Protein AF-A0A970Q900-F1 (afdb_monomer_lite)

pLDDT: mean 91.62, std 9.32, range [54.91, 98.62]

Foldseek 3Di:
DEDDAFDKADAPDWYWFAQPPPPGTWTWHQHDPPRWTWIGDPPDIDIDDPQWHFPIWTWWFQQQPPHIWIWTWTQGPQAIWIWIWGCDPNDIDTLDIDHHDPQHFPDKTWAAQVRADADPVRHGPHSIIWIKTWGDAHPPDDDIAIWIWGDDSRDTDTPGGDDDD

Sequence (165 aa):
MAATPGAKLEHGIVYLADLDGDGACEQVVVDGTPGTLIITDGGTVYRSRDKWRVVEAHLGDTDHNGVLEVVALLDSDEGRHLGLFAHFGGRYRERLVTSELDPRPLSLEIVPPDRAPAGPDGAPASNGDLVLLILEPAPGRTDQQSILCRWNGFGFTGLGPLPPE

Secondary structure (DSSP, 8-state):
-B--TT-B--TTPPEEE-SSSSSS-EEEEE-SSS--EEEEETTEEEE--TT-EEEEEEEE-SSSSSS-EEEEEEEETTEEEEEEEEE-SSSEEEEEEPSPPSSPEEEEEEE-GGGSPBPTTSSBS-SS-EEEEEEPPPTT--S-EEEEEEE-SSSEEEEEPPPP-

Radius of gyration: 15.67 Å; chains: 1; bounding box: 38×43×39 Å

Structure (mmCIF, N/CA/C/O backbone):
data_AF-A0A970Q900-F1
#
_entry.id   AF-A0A970Q900-F1
#
loop_
_atom_site.group_PDB
_atom_site.id
_atom_site.type_symbol
_atom_site.label_atom_id
_atom_site.label_alt_id
_atom_site.label_comp_id
_atom_site.label_asym_id
_atom_site.label_entity_id
_atom_site.label_seq_id
_atom_site.pdbx_PDB_ins_code
_atom_site.Cartn_x
_atom_site.Cartn_y
_atom_site.Cartn_z
_atom_site.occupancy
_atom_site.B_iso_or_equiv
_atom_site.auth_seq_id
_atom_site.auth_comp_id
_atom_site.auth_asym_id
_atom_site.auth_atom_id
_atom_site.pdbx_PDB_model_num
ATOM 1 N N . MET A 1 1 ? -2.565 -4.429 -17.501 1.00 88.56 1 MET A N 1
ATOM 2 C CA . MET A 1 1 ? -2.897 -2.997 -17.678 1.00 88.56 1 MET A CA 1
ATOM 3 C C . MET A 1 1 ? -1.692 -2.190 -17.236 1.00 88.56 1 MET A C 1
ATOM 5 O O . MET A 1 1 ? -1.183 -2.507 -16.177 1.00 88.56 1 MET A O 1
ATOM 9 N N . ALA A 1 2 ? -1.199 -1.222 -18.013 1.00 89.69 2 ALA A N 1
ATOM 10 C CA . ALA A 1 2 ? -0.107 -0.367 -17.532 1.00 89.69 2 ALA A CA 1
ATOM 11 C C . ALA A 1 2 ? -0.605 0.476 -16.352 1.00 89.69 2 ALA A C 1
ATOM 13 O O . ALA A 1 2 ? -1.677 1.075 -16.452 1.00 89.69 2 ALA A O 1
ATOM 14 N N . ALA A 1 3 ? 0.126 0.466 -15.245 1.00 90.19 3 ALA A N 1
ATOM 15 C CA . ALA A 1 3 ? -0.248 1.185 -14.042 1.00 90.19 3 ALA A CA 1
ATOM 16 C C . ALA A 1 3 ? 0.528 2.497 -13.922 1.00 90.19 3 ALA A C 1
ATOM 18 O O . ALA A 1 3 ? 1.621 2.652 -14.462 1.00 90.19 3 ALA A O 1
ATOM 19 N N . THR A 1 4 ? -0.066 3.448 -13.215 1.00 89.94 4 THR A N 1
ATOM 20 C CA . THR A 1 4 ? 0.518 4.757 -12.921 1.00 89.94 4 THR A CA 1
ATOM 21 C C . THR A 1 4 ? 0.640 4.929 -11.408 1.00 89.94 4 THR A C 1
ATOM 23 O O . THR A 1 4 ? -0.055 4.219 -10.671 1.00 89.94 4 THR A O 1
ATOM 26 N N . PRO A 1 5 ? 1.452 5.885 -10.922 1.00 91.56 5 PRO A N 1
ATOM 27 C CA . PRO A 1 5 ? 1.421 6.274 -9.516 1.00 91.56 5 PRO A CA 1
ATOM 28 C C . PRO A 1 5 ? -0.020 6.539 -9.047 1.00 91.56 5 PRO A C 1
ATOM 30 O O . PRO A 1 5 ? -0.831 7.112 -9.781 1.00 91.56 5 PRO A O 1
ATOM 33 N N . GLY A 1 6 ? -0.357 6.044 -7.861 1.00 93.44 6 GLY A N 1
ATOM 34 C CA . GLY A 1 6 ? -1.683 6.099 -7.247 1.00 93.44 6 GLY A CA 1
ATOM 35 C C . GLY A 1 6 ? -2.710 5.080 -7.747 1.00 93.44 6 GLY A C 1
ATOM 36 O O . GLY A 1 6 ? -3.801 4.996 -7.175 1.00 93.44 6 GLY A O 1
ATOM 37 N N . ALA A 1 7 ? -2.394 4.279 -8.771 1.00 96.38 7 ALA A N 1
ATOM 38 C CA . ALA A 1 7 ? -3.333 3.308 -9.325 1.00 96.38 7 ALA A CA 1
ATOM 39 C C . ALA A 1 7 ? -3.795 2.295 -8.268 1.00 96.38 7 ALA A C 1
ATOM 41 O O . ALA A 1 7 ? -2.976 1.648 -7.613 1.00 96.38 7 ALA A O 1
ATOM 42 N N . LYS A 1 8 ? -5.117 2.130 -8.155 1.00 97.50 8 LYS A N 1
ATOM 43 C CA . LYS A 1 8 ? -5.745 1.069 -7.368 1.00 97.50 8 LYS A CA 1
ATOM 44 C C . LYS A 1 8 ? -5.609 -0.271 -8.085 1.00 97.50 8 LYS A C 1
ATOM 46 O O . LYS A 1 8 ? -5.911 -0.374 -9.276 1.00 97.50 8 LYS A O 1
ATOM 51 N N . LEU A 1 9 ? -5.176 -1.290 -7.350 1.00 97.31 9 LEU A N 1
ATOM 52 C CA . LEU A 1 9 ? -5.033 -2.660 -7.827 1.00 97.31 9 LEU A CA 1
ATOM 53 C C . LEU A 1 9 ? -6.332 -3.430 -7.573 1.00 97.31 9 LEU A C 1
ATOM 55 O O . LEU A 1 9 ? -6.556 -3.950 -6.481 1.00 97.31 9 LEU A O 1
ATOM 59 N N . GLU A 1 10 ? -7.193 -3.494 -8.585 1.00 96.31 10 GLU A N 1
ATOM 60 C CA . GLU A 1 10 ? -8.434 -4.269 -8.516 1.00 96.31 10 GLU A CA 1
ATOM 61 C C . GLU A 1 10 ? -8.149 -5.781 -8.479 1.00 96.31 10 GLU A C 1
ATOM 63 O O . GLU A 1 10 ? -7.289 -6.292 -9.208 1.00 96.31 10 GLU A O 1
ATOM 68 N N . HIS A 1 11 ? -8.899 -6.519 -7.655 1.00 95.75 11 HIS A N 1
ATOM 69 C CA . HIS A 1 11 ? -8.738 -7.968 -7.521 1.00 95.75 11 HIS A CA 1
ATOM 70 C C . HIS A 1 11 ? -8.940 -8.697 -8.856 1.00 95.75 11 HIS A C 1
ATOM 72 O O . HIS A 1 11 ? -9.892 -8.451 -9.596 1.00 95.75 11 HIS A O 1
ATOM 78 N N . GLY A 1 12 ? -8.051 -9.646 -9.145 1.00 95.69 12 GLY A N 1
ATOM 79 C CA . GLY A 1 12 ? -8.061 -10.459 -10.361 1.00 95.69 12 GLY A CA 1
ATOM 80 C C . GLY A 1 12 ? -7.568 -9.739 -11.618 1.00 95.69 12 GLY A C 1
ATOM 81 O O . GLY A 1 12 ? -7.499 -10.363 -12.678 1.00 95.69 12 GLY A O 1
ATOM 82 N N . ILE A 1 13 ? -7.200 -8.457 -11.532 1.00 96.50 13 ILE A N 1
ATOM 83 C CA . ILE A 1 13 ? -6.650 -7.698 -12.655 1.00 96.50 13 ILE A CA 1
ATOM 84 C C . ILE A 1 13 ? -5.125 -7.672 -12.565 1.00 96.50 13 ILE A C 1
ATOM 86 O O . ILE A 1 13 ? -4.546 -7.363 -11.527 1.00 96.50 13 ILE A O 1
ATOM 90 N N . VAL A 1 14 ? -4.468 -7.983 -13.685 1.00 97.56 14 VAL A N 1
ATOM 91 C CA . VAL A 1 14 ? -3.008 -7.898 -13.804 1.00 97.56 14 VAL A CA 1
ATOM 92 C C . VAL A 1 14 ? -2.607 -6.487 -14.223 1.00 97.56 14 VAL A C 1
ATOM 94 O O . VAL A 1 14 ? -2.970 -6.010 -15.309 1.00 97.56 14 VAL A O 1
ATOM 97 N N . TYR A 1 15 ? -1.808 -5.844 -13.386 1.00 98.06 15 TYR A N 1
ATOM 98 C CA . TYR A 1 15 ? -1.180 -4.553 -13.627 1.00 98.06 15 TYR A CA 1
ATOM 99 C C . TYR A 1 15 ? 0.281 -4.738 -14.036 1.00 98.06 15 TYR A C 1
ATOM 101 O O . TYR A 1 15 ? 0.897 -5.737 -13.687 1.00 98.06 15 TYR A O 1
ATOM 109 N N . LEU A 1 16 ? 0.799 -3.801 -14.824 1.00 98.19 16 LEU A N 1
ATOM 110 C CA . LEU A 1 16 ? 2.174 -3.753 -15.306 1.00 98.19 16 LEU 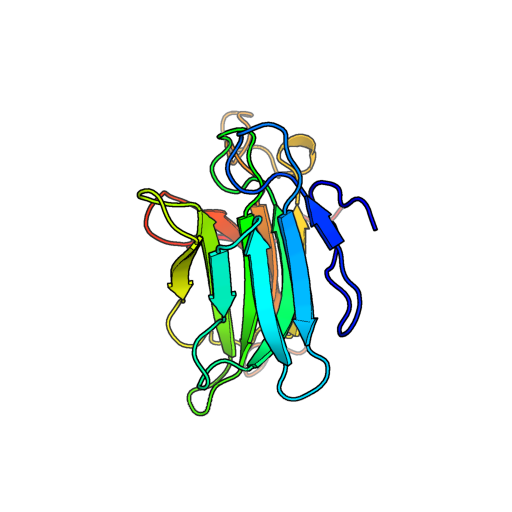A CA 1
ATOM 111 C C . LEU A 1 16 ? 2.804 -2.458 -14.803 1.00 98.19 16 LEU A C 1
ATOM 113 O O . LEU A 1 16 ? 2.282 -1.387 -15.123 1.00 98.19 16 LEU A O 1
ATOM 117 N N . ALA A 1 17 ? 3.877 -2.560 -14.030 1.00 97.25 17 ALA A N 1
ATOM 118 C CA . ALA A 1 17 ? 4.611 -1.422 -13.486 1.00 97.25 17 ALA A CA 1
ATOM 119 C C . ALA A 1 17 ? 6.082 -1.795 -13.294 1.00 97.25 17 ALA A C 1
ATOM 121 O O . ALA A 1 17 ? 6.360 -2.941 -12.968 1.00 97.25 17 ALA A O 1
ATOM 122 N N . ASP A 1 18 ? 6.978 -0.831 -13.484 1.00 96.88 18 ASP A N 1
ATOM 123 C CA . ASP A 1 18 ? 8.390 -0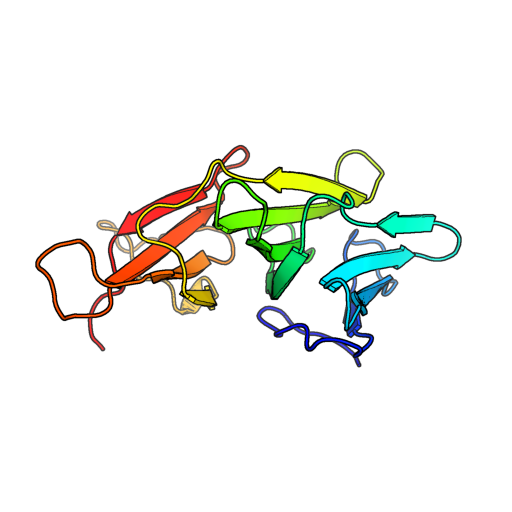.957 -13.111 1.00 96.88 18 ASP A CA 1
ATOM 124 C C . ASP A 1 18 ? 8.512 -0.772 -11.584 1.00 96.88 18 ASP A C 1
ATOM 126 O O . ASP A 1 18 ? 8.269 0.320 -11.053 1.00 96.88 18 ASP A O 1
ATOM 130 N N . LEU A 1 19 ? 8.759 -1.872 -10.875 1.00 97.50 19 LEU A N 1
ATOM 131 C CA . LEU A 1 19 ? 8.820 -1.976 -9.415 1.00 97.50 19 LEU A CA 1
ATOM 132 C C . LEU A 1 19 ? 10.246 -2.139 -8.879 1.00 97.50 19 LEU A C 1
ATOM 134 O O . LEU A 1 19 ? 10.428 -2.165 -7.654 1.00 97.50 19 LEU A O 1
ATOM 138 N N . ASP A 1 20 ? 11.249 -2.269 -9.745 1.00 97.00 20 ASP A N 1
ATOM 139 C CA . ASP A 1 20 ? 12.652 -2.362 -9.340 1.00 97.00 20 ASP A CA 1
ATOM 140 C C . ASP A 1 20 ? 13.593 -1.343 -10.004 1.00 97.00 20 ASP A C 1
ATOM 142 O O . ASP A 1 20 ? 14.734 -1.190 -9.551 1.00 97.00 20 ASP A O 1
ATOM 146 N N . GLY A 1 21 ? 13.094 -0.578 -10.974 1.00 96.31 21 GLY A N 1
ATOM 147 C CA . GLY A 1 21 ? 13.791 0.500 -11.662 1.00 96.31 21 GLY A CA 1
ATOM 148 C C . GLY A 1 21 ? 14.674 0.036 -12.818 1.00 96.31 21 GLY A C 1
ATOM 149 O O . GLY A 1 21 ? 15.557 0.796 -13.234 1.00 96.31 21 GLY A O 1
ATOM 150 N N . ASP A 1 22 ? 14.511 -1.191 -13.318 1.00 96.12 22 ASP A N 1
ATOM 151 C CA . ASP A 1 22 ? 15.297 -1.711 -14.440 1.00 96.12 22 ASP A CA 1
ATOM 152 C C . ASP A 1 22 ? 14.758 -1.292 -15.828 1.00 96.12 22 ASP A C 1
ATOM 154 O O . ASP A 1 22 ? 15.432 -1.479 -16.851 1.00 96.12 22 ASP A O 1
ATOM 158 N N . GLY A 1 23 ? 13.587 -0.647 -15.866 1.00 94.62 23 GLY A N 1
ATOM 159 C CA . GLY A 1 23 ? 12.912 -0.166 -17.070 1.00 94.62 23 GLY A CA 1
ATOM 160 C C . GLY A 1 23 ? 12.041 -1.208 -17.780 1.00 94.62 23 GLY A C 1
ATOM 161 O O . GLY A 1 23 ? 11.361 -0.859 -18.755 1.00 94.62 23 GLY A O 1
ATOM 162 N N . ALA A 1 24 ? 12.045 -2.468 -17.342 1.00 96.25 24 ALA A N 1
ATOM 163 C CA . ALA A 1 24 ? 11.017 -3.446 -17.664 1.00 96.25 24 ALA A CA 1
ATOM 164 C C . ALA A 1 24 ? 9.807 -3.259 -16.732 1.00 96.25 24 ALA A C 1
ATOM 166 O O . ALA A 1 24 ? 9.807 -2.436 -15.828 1.00 96.25 24 ALA A O 1
ATOM 167 N N . CYS A 1 25 ? 8.698 -3.931 -17.042 1.00 97.31 25 CYS A N 1
ATOM 168 C CA . CYS A 1 25 ? 7.520 -3.879 -16.182 1.00 97.31 25 CYS A CA 1
ATOM 169 C C . CYS A 1 25 ? 7.213 -5.260 -15.628 1.00 97.31 25 CYS A C 1
ATOM 171 O O . CYS A 1 25 ? 7.017 -6.218 -16.388 1.00 97.31 25 CYS A O 1
ATOM 173 N N . GLU A 1 26 ? 7.001 -5.304 -14.323 1.00 98.19 26 GLU A N 1
ATOM 174 C CA . GLU A 1 26 ? 6.585 -6.478 -13.586 1.00 98.19 26 GLU A CA 1
ATOM 175 C C . GLU A 1 26 ? 5.073 -6.595 -13.586 1.00 98.19 26 GLU A C 1
ATOM 177 O O . GLU A 1 26 ? 4.328 -5.618 -13.695 1.00 98.19 26 GLU A O 1
ATOM 182 N N . GLN A 1 27 ? 4.603 -7.826 -13.425 1.00 98.31 27 GLN A N 1
ATOM 183 C CA . GLN A 1 27 ? 3.187 -8.103 -13.261 1.00 98.31 27 GLN A CA 1
ATOM 184 C C . GLN A 1 27 ? 2.818 -8.059 -11.788 1.00 98.31 27 GLN A C 1
ATOM 186 O O . GLN A 1 27 ? 3.363 -8.817 -10.988 1.00 98.31 27 GLN A O 1
ATOM 191 N N . VAL A 1 28 ? 1.826 -7.245 -11.450 1.00 98.31 28 VAL A N 1
ATOM 192 C CA . VAL A 1 28 ? 1.263 -7.141 -10.105 1.00 98.31 28 VAL A CA 1
ATOM 193 C C . VAL A 1 28 ? -0.195 -7.556 -10.155 1.00 98.31 28 VAL A C 1
ATOM 195 O O . VAL A 1 28 ? -0.968 -7.035 -10.959 1.00 98.31 28 VAL A O 1
ATOM 198 N N . VAL A 1 29 ? -0.590 -8.491 -9.300 1.00 97.88 29 VAL A N 1
ATOM 199 C CA . VAL A 1 29 ? -1.988 -8.904 -9.166 1.00 97.88 29 VAL A CA 1
ATOM 200 C C . VAL A 1 29 ? -2.326 -9.149 -7.706 1.00 97.88 29 VAL A C 1
ATOM 202 O O . VAL A 1 29 ? -1.551 -9.750 -6.963 1.00 97.88 29 VAL A O 1
ATOM 205 N N . VAL A 1 30 ? -3.510 -8.698 -7.305 1.00 97.81 30 VAL A N 1
ATOM 206 C CA . VAL A 1 30 ? -4.153 -9.156 -6.077 1.00 97.81 30 VAL A CA 1
ATOM 207 C C . VAL A 1 30 ? -5.138 -10.245 -6.477 1.00 97.81 30 VAL A C 1
ATOM 209 O O . VAL A 1 30 ? -6.109 -9.972 -7.177 1.00 97.81 30 VAL A O 1
ATOM 212 N N . ASP A 1 31 ? -4.878 -11.493 -6.102 1.00 93.44 31 ASP A N 1
ATOM 213 C CA . ASP A 1 31 ? -5.755 -12.612 -6.456 1.00 93.44 31 ASP A CA 1
ATOM 214 C C . ASP A 1 31 ? -7.138 -12.467 -5.792 1.00 93.44 31 ASP A C 1
ATOM 216 O O . ASP A 1 31 ? -7.251 -11.927 -4.696 1.00 93.44 31 ASP A O 1
ATOM 220 N N . GLY A 1 32 ? -8.207 -12.946 -6.429 1.00 83.31 32 GLY A N 1
ATOM 221 C CA . GLY A 1 32 ? -9.588 -12.700 -5.996 1.00 83.31 32 GLY A CA 1
ATOM 222 C C . GLY A 1 32 ? -9.929 -13.300 -4.631 1.00 83.31 32 GLY A C 1
ATOM 223 O O . GLY A 1 32 ? -10.440 -12.625 -3.739 1.00 83.31 32 GLY A O 1
ATOM 224 N N . THR A 1 33 ? -9.668 -14.588 -4.435 1.00 82.06 33 THR A N 1
ATOM 225 C CA . THR A 1 33 ? -9.846 -15.263 -3.142 1.00 82.06 33 THR A CA 1
ATOM 226 C C . THR A 1 33 ? -8.730 -16.295 -3.021 1.00 82.06 33 THR A C 1
ATOM 228 O O . THR A 1 33 ? -8.717 -17.236 -3.811 1.00 82.06 33 THR A O 1
ATOM 231 N N . PRO A 1 34 ? -7.779 -16.117 -2.085 1.00 82.38 34 PRO A N 1
ATOM 232 C CA . PRO A 1 34 ? -7.962 -15.467 -0.781 1.00 82.38 34 PRO A CA 1
ATOM 233 C C . PRO A 1 34 ? -7.598 -13.972 -0.679 1.00 82.38 34 PRO A C 1
ATOM 235 O O . PRO A 1 34 ? -7.725 -13.431 0.416 1.00 82.38 34 PRO A O 1
ATOM 238 N N . GLY A 1 35 ? -7.195 -13.280 -1.752 1.00 94.00 35 GLY A N 1
ATOM 239 C CA . GLY A 1 35 ? -6.682 -11.902 -1.645 1.00 94.00 35 GLY A CA 1
ATOM 240 C C . GLY A 1 35 ? -5.158 -11.835 -1.530 1.00 94.00 35 GLY A C 1
ATOM 241 O O 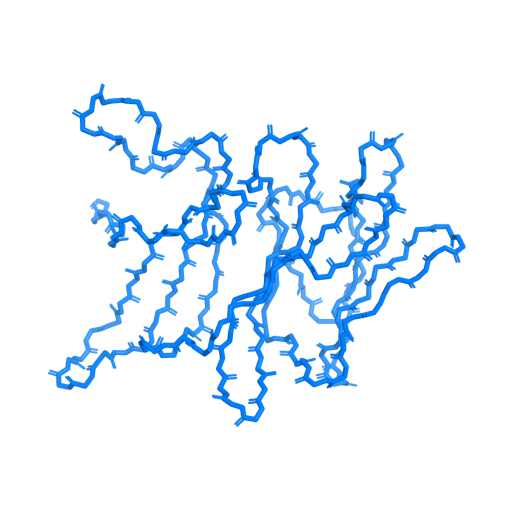. GLY A 1 35 ? -4.644 -11.031 -0.764 1.00 94.00 35 GLY A O 1
ATOM 242 N N . THR A 1 36 ? -4.419 -12.716 -2.206 1.00 97.31 36 THR A N 1
ATOM 243 C CA . THR A 1 36 ? -2.946 -12.759 -2.136 1.00 97.31 36 THR A CA 1
ATOM 244 C C . THR A 1 36 ? -2.330 -11.750 -3.103 1.00 97.31 36 THR A C 1
ATOM 246 O O . THR A 1 36 ? -2.697 -11.734 -4.275 1.00 97.31 36 THR A O 1
ATOM 249 N N . LEU A 1 37 ? -1.352 -10.957 -2.650 1.00 98.50 37 LEU A N 1
ATOM 250 C CA . LEU A 1 37 ? -0.525 -10.146 -3.548 1.00 98.50 37 LEU A CA 1
ATOM 251 C C . LEU A 1 37 ? 0.514 -11.039 -4.226 1.00 98.50 37 LEU A C 1
ATOM 253 O O . LEU A 1 37 ? 1.275 -11.734 -3.548 1.00 98.50 37 LEU A O 1
ATOM 257 N N . ILE A 1 38 ? 0.571 -10.985 -5.552 1.00 98.38 38 ILE A N 1
ATOM 258 C CA . ILE A 1 38 ? 1.549 -11.693 -6.371 1.00 98.38 38 ILE A CA 1
ATOM 259 C C . ILE A 1 38 ? 2.270 -10.671 -7.247 1.00 98.38 38 ILE A C 1
ATOM 261 O O . ILE A 1 38 ? 1.628 -9.895 -7.955 1.00 98.38 38 ILE A O 1
ATOM 265 N N . ILE A 1 39 ? 3.601 -10.704 -7.207 1.00 98.50 39 ILE A N 1
ATOM 266 C CA . ILE A 1 39 ? 4.470 -9.931 -8.100 1.00 98.50 39 ILE A CA 1
ATOM 267 C C . ILE A 1 39 ? 5.278 -10.930 -8.925 1.00 98.50 39 ILE A C 1
ATOM 269 O O . ILE A 1 39 ? 5.892 -11.837 -8.359 1.00 98.50 39 ILE A O 1
ATOM 273 N N . THR A 1 40 ? 5.244 -10.797 -10.248 1.00 98.44 40 THR A N 1
ATOM 274 C CA . THR A 1 40 ? 5.996 -11.646 -11.179 1.00 98.44 40 THR A CA 1
ATOM 275 C C . THR A 1 40 ? 6.924 -10.797 -12.027 1.00 98.44 40 THR A C 1
ATOM 277 O O . THR A 1 40 ? 6.475 -9.894 -12.728 1.00 98.44 40 THR A O 1
ATOM 280 N N . ASP A 1 41 ? 8.195 -11.164 -11.993 1.00 97.69 41 ASP A N 1
ATOM 281 C CA . ASP A 1 41 ? 9.302 -10.519 -12.682 1.00 97.69 41 ASP A CA 1
ATOM 282 C C . ASP A 1 41 ? 10.116 -11.608 -13.390 1.00 97.69 41 ASP A C 1
ATOM 284 O O . ASP A 1 41 ? 10.874 -12.353 -12.762 1.00 97.69 41 ASP A O 1
ATOM 288 N N . GLY A 1 42 ? 9.886 -11.784 -14.692 1.00 94.31 42 GLY A N 1
ATOM 289 C CA . GLY A 1 42 ? 10.507 -12.858 -15.463 1.00 94.31 42 GLY A CA 1
ATOM 290 C C . GLY A 1 42 ? 10.314 -14.238 -14.811 1.00 94.31 42 GLY A C 1
ATOM 291 O O . GLY A 1 42 ? 9.218 -14.797 -14.817 1.00 94.31 42 GLY A O 1
ATOM 292 N N . GLY A 1 43 ? 11.399 -14.811 -14.279 1.00 93.94 43 GLY A N 1
ATOM 293 C CA . GLY A 1 43 ? 11.390 -16.093 -13.557 1.00 93.94 43 GLY A CA 1
ATOM 294 C C . GLY A 1 43 ? 11.161 -15.988 -12.042 1.00 93.94 43 GLY A C 1
ATOM 295 O O . GLY A 1 43 ? 10.991 -17.013 -11.378 1.00 93.94 43 GLY A O 1
ATOM 296 N N . THR A 1 44 ? 11.171 -14.780 -11.487 1.00 96.12 44 THR A N 1
ATOM 297 C CA . THR A 1 44 ? 10.966 -14.490 -10.067 1.00 96.12 44 THR A CA 1
ATOM 298 C C . THR A 1 44 ? 9.481 -14.308 -9.783 1.00 96.12 44 THR A C 1
ATOM 300 O O . THR A 1 44 ? 8.780 -13.574 -10.474 1.00 96.12 44 THR A O 1
ATOM 303 N N . VAL A 1 45 ? 8.993 -14.961 -8.726 1.00 97.75 45 VAL A N 1
ATOM 304 C CA . VAL A 1 45 ? 7.620 -14.789 -8.242 1.00 97.75 45 VAL A CA 1
ATOM 305 C C . VAL A 1 45 ? 7.653 -14.542 -6.743 1.00 97.75 45 VAL A C 1
ATOM 307 O O . VAL A 1 45 ? 8.104 -15.391 -5.971 1.00 97.75 45 VAL A O 1
ATOM 310 N N . TYR A 1 46 ? 7.132 -13.396 -6.330 1.00 98.19 46 TYR A N 1
ATOM 311 C CA . TYR A 1 46 ? 6.832 -13.094 -4.940 1.00 98.19 46 TYR A CA 1
ATOM 312 C C . TYR A 1 46 ? 5.349 -13.317 -4.651 1.00 98.19 46 TYR A C 1
ATOM 314 O O . TYR A 1 46 ? 4.488 -13.052 -5.490 1.00 98.19 46 TYR A O 1
ATOM 322 N N . ARG A 1 47 ? 5.061 -13.801 -3.441 1.00 97.94 47 ARG A N 1
ATOM 323 C CA . ARG A 1 47 ? 3.709 -13.934 -2.896 1.00 97.94 47 ARG A CA 1
ATOM 324 C C . ARG A 1 47 ? 3.691 -13.410 -1.469 1.00 97.94 47 ARG A C 1
ATOM 326 O O . ARG A 1 47 ? 4.580 -13.759 -0.688 1.00 97.94 47 ARG A O 1
ATOM 333 N N . SER A 1 48 ? 2.681 -12.617 -1.121 1.00 97.69 48 SER A N 1
ATOM 334 C CA . SER A 1 48 ? 2.446 -12.242 0.275 1.00 97.69 48 SER A CA 1
ATOM 335 C C . SER A 1 48 ? 2.176 -13.478 1.128 1.00 97.69 48 SER A C 1
ATOM 337 O O . SER A 1 48 ? 1.549 -14.429 0.666 1.00 97.69 48 SER A O 1
ATOM 339 N N . ARG A 1 49 ? 2.631 -13.458 2.384 1.00 96.88 49 ARG A N 1
ATOM 340 C CA . ARG A 1 49 ? 2.391 -14.552 3.345 1.00 96.88 49 ARG A CA 1
ATOM 341 C C . ARG A 1 49 ? 0.902 -14.885 3.473 1.00 96.88 49 ARG A C 1
ATOM 343 O O . ARG A 1 49 ? 0.082 -13.978 3.561 1.00 96.88 49 ARG A O 1
ATOM 350 N N . ASP A 1 50 ? 0.594 -16.170 3.637 1.00 95.12 50 ASP A N 1
ATOM 351 C CA . ASP A 1 50 ? -0.778 -16.706 3.686 1.00 95.12 50 ASP A CA 1
ATOM 352 C C . ASP A 1 50 ? -1.662 -16.119 4.796 1.00 95.12 50 ASP A C 1
ATOM 354 O O . ASP A 1 50 ? -2.884 -16.128 4.686 1.00 95.12 50 ASP A O 1
ATOM 358 N N . LYS A 1 51 ? -1.059 -15.593 5.869 1.00 95.81 51 LYS A N 1
ATOM 359 C CA . LYS A 1 51 ? -1.805 -14.949 6.960 1.00 95.81 51 LYS A CA 1
ATOM 360 C C . LYS A 1 51 ? -2.391 -13.583 6.586 1.00 95.81 51 LYS A C 1
ATOM 362 O O . LYS A 1 51 ? -3.166 -13.031 7.360 1.00 95.81 51 LYS A O 1
ATOM 367 N N . TRP A 1 52 ? -1.955 -13.006 5.467 1.00 97.31 52 TRP A N 1
ATOM 368 C CA . TRP A 1 52 ? -2.388 -11.696 5.009 1.00 97.31 52 TRP A CA 1
ATOM 369 C C . TRP A 1 52 ? -3.409 -11.835 3.892 1.00 97.31 52 TRP A C 1
ATOM 371 O O . TRP A 1 52 ? -3.123 -12.403 2.837 1.00 97.31 52 TRP A O 1
ATOM 381 N N . ARG A 1 53 ? -4.573 -11.228 4.098 1.00 97.62 53 ARG A N 1
ATOM 382 C CA . ARG A 1 53 ? -5.570 -11.009 3.057 1.00 97.62 53 ARG A CA 1
ATOM 383 C C . ARG A 1 53 ? -5.535 -9.554 2.618 1.00 97.62 53 ARG A C 1
ATOM 385 O O . ARG A 1 53 ? -5.870 -8.672 3.401 1.00 97.62 53 ARG A O 1
ATOM 392 N N . VAL A 1 54 ? -5.173 -9.296 1.367 1.00 98.19 54 VAL A N 1
ATOM 393 C CA . VAL A 1 54 ? -5.220 -7.954 0.779 1.00 98.19 54 VAL A CA 1
ATOM 394 C C . VAL A 1 54 ? -6.675 -7.554 0.560 1.00 98.19 54 VAL A C 1
ATOM 396 O O . VAL A 1 54 ? -7.413 -8.185 -0.204 1.00 98.19 54 VAL A O 1
ATOM 399 N N . VAL A 1 55 ? -7.081 -6.495 1.251 1.00 96.81 55 VAL A N 1
ATOM 400 C CA . VAL A 1 55 ? -8.419 -5.900 1.161 1.00 96.81 55 VAL A CA 1
ATOM 401 C C . VAL A 1 55 ? -8.442 -4.801 0.110 1.00 96.81 55 VAL A C 1
ATOM 403 O O . VAL A 1 55 ? -9.396 -4.688 -0.649 1.00 96.81 55 VAL A O 1
ATOM 406 N N . GLU A 1 56 ? -7.381 -4.006 0.068 1.00 97.94 56 GLU A N 1
ATOM 407 C CA . GLU A 1 56 ? -7.194 -2.915 -0.876 1.00 97.94 56 GLU A CA 1
ATOM 408 C C . GLU A 1 56 ? -5.695 -2.706 -1.073 1.00 97.94 56 GLU A C 1
ATOM 410 O O . GLU A 1 56 ? -4.922 -2.890 -0.130 1.00 97.94 56 GLU A O 1
ATOM 415 N N . ALA A 1 57 ? -5.277 -2.354 -2.286 1.00 98.31 57 ALA A N 1
ATOM 416 C CA . ALA A 1 57 ? -3.884 -2.077 -2.596 1.00 98.31 57 ALA A CA 1
ATOM 417 C C . ALA A 1 57 ? -3.764 -1.013 -3.685 1.00 98.31 57 ALA A C 1
ATOM 419 O O . ALA A 1 57 ? -4.585 -0.953 -4.600 1.00 98.31 57 ALA A O 1
ATOM 420 N N . HIS A 1 58 ? -2.731 -0.188 -3.580 1.00 98.56 58 HIS A N 1
ATOM 421 C CA . HIS A 1 58 ? -2.385 0.849 -4.540 1.00 98.56 58 HIS A CA 1
ATOM 422 C C . HIS A 1 58 ? -0.885 0.832 -4.824 1.00 98.56 58 HIS A C 1
ATOM 424 O O . HIS A 1 58 ? -0.102 0.317 -4.024 1.00 98.56 58 HIS A O 1
ATOM 430 N N . LEU A 1 59 ? -0.493 1.424 -5.948 1.00 98.19 59 LEU A N 1
ATOM 431 C CA . LEU A 1 59 ? 0.904 1.716 -6.260 1.00 98.19 59 LEU A CA 1
ATOM 432 C C . LEU A 1 59 ? 1.267 3.147 -5.858 1.00 98.19 59 LEU A C 1
ATOM 434 O O . LEU A 1 59 ? 0.493 4.060 -6.138 1.00 98.19 59 LEU A O 1
ATOM 438 N N . GLY A 1 60 ? 2.439 3.361 -5.266 1.00 96.81 60 GLY A N 1
ATOM 439 C CA . GLY A 1 60 ? 2.955 4.698 -4.948 1.00 96.81 60 GLY A CA 1
ATOM 440 C C . GLY A 1 60 ? 4.470 4.711 -4.760 1.00 96.81 60 GLY A C 1
ATOM 441 O O . GLY A 1 60 ? 5.031 3.699 -4.362 1.00 96.81 60 GLY A O 1
ATOM 442 N N . ASP A 1 61 ? 5.113 5.840 -5.047 1.00 96.50 61 ASP A N 1
ATOM 443 C CA . ASP A 1 61 ? 6.543 6.096 -4.808 1.00 96.50 61 ASP A CA 1
ATOM 444 C C . ASP A 1 61 ? 6.705 6.746 -3.425 1.00 96.50 61 ASP A C 1
ATOM 446 O O . ASP A 1 61 ? 6.801 7.967 -3.268 1.00 96.50 61 ASP A O 1
ATOM 450 N N . THR A 1 62 ? 6.629 5.921 -2.384 1.00 95.75 62 THR A N 1
ATOM 451 C CA . THR A 1 62 ? 6.515 6.371 -0.989 1.00 95.75 62 THR A CA 1
ATOM 452 C C . THR A 1 62 ? 7.818 6.919 -0.419 1.00 95.75 62 THR A C 1
ATOM 454 O O . THR A 1 62 ? 7.790 7.674 0.559 1.00 95.75 62 THR A O 1
ATOM 457 N N . ASP A 1 63 ? 8.964 6.556 -1.000 1.00 93.75 63 ASP A N 1
ATOM 458 C CA . ASP A 1 63 ? 10.279 7.037 -0.572 1.00 93.75 63 ASP A CA 1
ATOM 459 C C . ASP A 1 63 ? 10.994 7.951 -1.583 1.00 93.75 63 ASP A C 1
ATOM 461 O O . ASP A 1 63 ? 12.074 8.463 -1.271 1.00 93.75 63 ASP A O 1
ATOM 465 N N . HIS A 1 64 ? 10.332 8.270 -2.699 1.00 93.56 64 HIS A N 1
ATOM 466 C CA . HIS A 1 64 ? 10.791 9.178 -3.750 1.00 93.56 64 HIS A CA 1
ATOM 467 C C . HIS A 1 64 ? 12.069 8.731 -4.455 1.00 93.56 64 HIS A C 1
ATOM 469 O O . HIS A 1 64 ? 12.953 9.539 -4.763 1.00 93.56 64 HIS A O 1
ATOM 475 N N . ASN A 1 65 ? 12.198 7.428 -4.676 1.00 92.75 65 ASN A N 1
ATOM 476 C CA . ASN A 1 65 ? 13.326 6.861 -5.405 1.00 92.75 65 ASN A CA 1
ATOM 477 C C . ASN A 1 65 ? 13.039 6.715 -6.912 1.00 92.75 65 ASN A C 1
ATOM 479 O O . ASN A 1 65 ? 13.947 6.348 -7.660 1.00 92.75 65 ASN A O 1
ATOM 483 N N . GLY A 1 66 ? 11.819 7.045 -7.358 1.00 92.75 66 GLY A N 1
ATOM 484 C CA . GLY A 1 66 ? 11.380 6.942 -8.750 1.00 92.75 66 GLY A CA 1
ATOM 485 C C . GLY A 1 66 ? 10.837 5.567 -9.147 1.00 92.75 66 GLY A C 1
ATOM 486 O O . GLY A 1 66 ? 10.515 5.369 -10.317 1.00 92.75 66 GLY A O 1
ATOM 487 N N . VAL A 1 67 ? 10.723 4.638 -8.199 1.00 95.38 67 VAL A N 1
ATOM 488 C CA . VAL A 1 67 ? 10.205 3.279 -8.366 1.00 95.38 67 VAL A CA 1
ATOM 489 C C . VAL A 1 67 ? 8.945 3.119 -7.518 1.00 95.38 67 VAL A C 1
ATOM 491 O O . VAL A 1 67 ? 8.835 3.666 -6.424 1.00 95.38 67 VAL A O 1
ATOM 494 N N . LEU A 1 68 ? 7.963 2.376 -8.028 1.00 97.06 68 LEU A N 1
ATOM 495 C CA . LEU A 1 68 ? 6.700 2.182 -7.324 1.00 97.06 68 LEU A CA 1
ATOM 496 C C . LEU A 1 68 ? 6.791 1.057 -6.289 1.00 97.06 68 LEU A C 1
ATOM 498 O O . LEU A 1 68 ? 7.321 -0.023 -6.541 1.00 97.06 68 LEU A O 1
ATOM 502 N N . GLU A 1 69 ? 6.165 1.274 -5.139 1.00 97.94 69 GLU A N 1
ATOM 503 C CA . GLU A 1 69 ? 5.847 0.246 -4.158 1.00 97.94 69 GLU A CA 1
ATOM 504 C C . GLU A 1 69 ? 4.359 -0.107 -4.174 1.00 97.94 69 GLU A C 1
ATOM 506 O O . GLU A 1 69 ? 3.508 0.700 -4.549 1.00 97.94 69 GLU A O 1
ATOM 511 N N . VAL A 1 70 ? 4.021 -1.306 -3.689 1.00 98.50 70 VAL A N 1
ATOM 512 C CA . VAL A 1 70 ? 2.632 -1.666 -3.382 1.00 98.50 70 VAL A CA 1
ATOM 513 C C . VAL A 1 70 ? 2.343 -1.316 -1.924 1.00 98.50 70 VAL A C 1
ATOM 515 O O . VAL A 1 70 ? 2.940 -1.880 -1.002 1.00 98.50 70 VAL A O 1
ATOM 518 N N . VAL A 1 71 ? 1.383 -0.424 -1.709 1.00 98.62 71 VAL A N 1
ATOM 519 C CA . VAL A 1 71 ? 0.830 -0.077 -0.396 1.00 98.62 71 VAL A CA 1
ATOM 520 C C . VAL A 1 71 ? -0.522 -0.763 -0.255 1.00 98.62 71 VAL A C 1
ATOM 522 O O . VAL A 1 71 ? -1.375 -0.612 -1.126 1.00 98.62 71 VAL A O 1
ATOM 525 N N . ALA A 1 72 ? -0.742 -1.516 0.821 1.00 98.50 72 ALA A N 1
ATOM 526 C CA . ALA A 1 72 ? -1.956 -2.316 0.963 1.00 98.50 72 ALA A CA 1
ATOM 527 C C . ALA A 1 72 ? -2.551 -2.297 2.370 1.00 98.50 72 ALA A C 1
ATOM 529 O O . ALA A 1 72 ? -1.831 -2.319 3.367 1.00 98.50 72 ALA A O 1
ATOM 530 N N . LEU A 1 73 ? -3.880 -2.356 2.441 1.00 98.38 73 LEU A N 1
ATOM 531 C CA . LEU A 1 73 ? -4.599 -2.758 3.642 1.00 98.38 73 LEU A CA 1
ATOM 532 C C . LEU A 1 73 ? -4.694 -4.280 3.687 1.00 98.38 73 LEU A C 1
ATOM 534 O O . LEU A 1 73 ? -5.174 -4.923 2.749 1.00 98.38 73 LEU A O 1
ATOM 538 N N . LEU A 1 74 ? -4.240 -4.845 4.799 1.00 98.44 74 LEU A N 1
ATOM 539 C CA . LEU A 1 74 ? -4.149 -6.282 5.021 1.00 98.44 74 LEU A CA 1
ATOM 540 C C . LEU A 1 74 ? -5.038 -6.667 6.200 1.00 98.44 74 LEU A C 1
ATOM 542 O O . LEU A 1 74 ? -4.877 -6.113 7.283 1.00 98.44 74 LEU A O 1
ATOM 546 N N . ASP A 1 75 ? -5.933 -7.629 6.012 1.00 97.69 75 ASP A N 1
ATOM 547 C CA . ASP A 1 75 ? -6.643 -8.289 7.106 1.00 97.69 75 ASP A CA 1
ATOM 548 C C . ASP A 1 75 ? -5.869 -9.530 7.573 1.00 97.69 75 ASP A C 1
ATOM 550 O O . ASP A 1 75 ? -5.292 -10.270 6.767 1.00 97.69 75 ASP A O 1
ATOM 554 N N . SER A 1 76 ? -5.887 -9.758 8.884 1.00 96.94 76 SER A N 1
ATOM 555 C CA . SER A 1 76 ? -5.476 -10.994 9.548 1.00 96.94 76 SER A CA 1
ATOM 556 C C . SER A 1 76 ? -6.415 -11.308 10.717 1.00 96.94 76 SER A C 1
ATOM 558 O O . SER A 1 76 ? -7.348 -10.550 10.990 1.00 96.94 76 SER A O 1
ATOM 560 N N . ASP A 1 77 ? -6.154 -12.402 11.433 1.00 96.75 77 ASP A N 1
ATOM 561 C CA . ASP A 1 77 ? -6.895 -12.755 12.652 1.00 96.75 77 ASP A CA 1
ATOM 562 C C . ASP A 1 77 ? -6.724 -11.719 13.779 1.00 96.75 77 ASP A C 1
ATOM 564 O O . ASP A 1 77 ? -7.558 -11.645 14.678 1.00 96.75 77 ASP A O 1
ATOM 568 N N . GLU A 1 78 ? -5.656 -10.915 13.731 1.00 96.25 78 GLU A N 1
ATOM 569 C CA . GLU A 1 78 ? -5.378 -9.853 14.705 1.00 96.25 78 GLU A CA 1
ATOM 570 C C . GLU A 1 78 ? -6.083 -8.538 14.363 1.00 96.25 78 GLU A C 1
ATOM 572 O O . GLU A 1 78 ? -6.101 -7.652 15.198 1.00 96.25 78 GLU A O 1
ATOM 577 N N . GLY A 1 79 ? -6.654 -8.383 13.165 1.00 97.19 79 GLY A N 1
ATOM 578 C CA . GLY A 1 79 ? -7.268 -7.132 12.722 1.00 97.19 79 GLY A CA 1
ATOM 579 C C . GLY A 1 79 ? -6.690 -6.631 11.402 1.00 97.19 79 GLY A C 1
ATOM 580 O O . GLY A 1 79 ? -6.288 -7.425 10.547 1.00 97.19 79 GLY A O 1
ATOM 581 N N . ARG A 1 80 ? -6.708 -5.308 11.198 1.00 97.94 80 ARG A N 1
ATOM 582 C CA . ARG A 1 80 ? -6.294 -4.688 9.932 1.00 97.94 80 ARG A CA 1
ATOM 583 C C . ARG A 1 80 ? -4.990 -3.915 10.068 1.00 97.94 80 ARG A C 1
ATOM 585 O O . ARG A 1 80 ? -4.797 -3.160 11.014 1.00 97.94 80 ARG A O 1
ATOM 592 N N . HIS A 1 81 ? -4.119 -4.081 9.082 1.00 98.19 81 HIS A N 1
ATOM 593 C CA . HIS A 1 81 ? -2.752 -3.574 9.064 1.00 98.19 81 HIS A CA 1
ATOM 594 C C . HIS A 1 81 ? -2.492 -2.772 7.790 1.00 98.19 81 HIS A C 1
ATOM 596 O O . HIS A 1 81 ? -3.145 -2.989 6.767 1.00 98.19 81 HIS A O 1
ATOM 602 N N . LEU A 1 82 ? -1.485 -1.902 7.834 1.00 98.44 82 LEU A N 1
ATOM 603 C CA . LEU A 1 82 ? -0.912 -1.275 6.649 1.00 98.44 82 LEU A CA 1
ATOM 604 C C . LEU A 1 82 ? 0.366 -2.022 6.248 1.00 98.44 82 LEU A C 1
ATOM 606 O O . LEU A 1 82 ? 1.277 -2.207 7.058 1.00 98.44 82 LEU A O 1
ATOM 610 N N . GLY A 1 83 ? 0.425 -2.468 4.999 1.00 98.25 83 GLY A N 1
ATOM 611 C CA . GLY A 1 83 ? 1.569 -3.140 4.396 1.00 98.25 83 GLY A CA 1
ATOM 612 C C . GLY A 1 83 ? 2.247 -2.281 3.336 1.00 98.25 83 GLY A C 1
ATOM 613 O O . GLY A 1 83 ? 1.576 -1.595 2.569 1.00 98.25 83 GLY A O 1
ATOM 614 N N . LEU A 1 84 ? 3.574 -2.365 3.278 1.00 98.50 84 LEU A N 1
ATOM 615 C CA . LEU A 1 84 ? 4.415 -1.817 2.220 1.00 98.50 84 LEU A CA 1
ATOM 616 C C . LEU A 1 84 ? 5.256 -2.951 1.628 1.00 98.50 84 LEU A C 1
ATOM 618 O O . LEU A 1 84 ? 6.040 -3.592 2.340 1.00 98.50 84 LEU A O 1
ATOM 622 N N . PHE A 1 85 ? 5.107 -3.185 0.331 1.00 98.44 85 PHE A N 1
ATOM 623 C CA . PHE A 1 85 ? 5.793 -4.232 -0.418 1.00 98.44 85 PHE A CA 1
ATOM 624 C C . PHE A 1 85 ? 6.617 -3.589 -1.525 1.00 98.44 85 PHE A C 1
ATOM 626 O O . PHE A 1 85 ? 6.110 -2.762 -2.276 1.00 98.44 85 PHE A O 1
ATOM 633 N N . ALA A 1 86 ? 7.887 -3.964 -1.613 1.00 97.69 86 ALA A N 1
ATOM 634 C CA . ALA A 1 86 ? 8.837 -3.306 -2.502 1.00 97.69 86 ALA A CA 1
ATOM 635 C C . ALA A 1 86 ? 9.924 -4.278 -2.956 1.00 97.69 86 ALA A C 1
ATOM 637 O O . ALA A 1 86 ? 10.212 -5.264 -2.259 1.00 97.69 86 ALA A O 1
ATOM 638 N N . HIS A 1 87 ? 10.583 -3.956 -4.067 1.00 97.31 87 HIS A N 1
ATOM 639 C CA . HIS A 1 87 ? 11.886 -4.519 -4.376 1.00 97.31 87 HIS A CA 1
ATOM 640 C C . HIS A 1 87 ? 12.945 -3.877 -3.467 1.00 97.31 87 HIS A C 1
ATOM 642 O O . HIS A 1 87 ? 13.269 -2.699 -3.577 1.00 97.31 87 HIS A O 1
ATOM 648 N N . PHE A 1 88 ? 13.479 -4.634 -2.506 1.00 91.38 88 PHE A N 1
ATOM 649 C CA . PHE A 1 88 ? 14.490 -4.111 -1.587 1.00 91.38 88 PHE A CA 1
ATOM 650 C C . PHE A 1 88 ? 15.509 -5.176 -1.196 1.00 91.38 88 PHE A C 1
ATOM 652 O O . PHE A 1 88 ? 15.178 -6.248 -0.672 1.00 91.38 88 PHE A O 1
ATOM 659 N N . GLY A 1 89 ? 16.789 -4.832 -1.355 1.00 90.50 89 GLY A N 1
ATOM 660 C CA . GLY A 1 89 ? 17.894 -5.756 -1.110 1.00 90.50 89 GLY A CA 1
ATOM 661 C C . GLY A 1 89 ? 17.930 -6.900 -2.126 1.00 90.50 89 GLY A C 1
ATOM 662 O O . GLY A 1 89 ? 18.211 -8.032 -1.737 1.00 90.50 89 GLY A O 1
ATOM 663 N N . GLY A 1 90 ? 17.599 -6.607 -3.391 1.00 93.31 90 GLY A N 1
ATOM 664 C CA . GLY A 1 90 ? 17.666 -7.547 -4.517 1.00 93.31 90 GLY A CA 1
ATOM 665 C C . GLY A 1 90 ? 16.532 -8.571 -4.584 1.00 93.31 90 GLY A C 1
ATOM 666 O O . GLY A 1 90 ? 16.726 -9.646 -5.144 1.00 93.31 90 GLY A O 1
ATOM 667 N N . ARG A 1 91 ? 15.392 -8.303 -3.932 1.00 96.69 91 ARG A N 1
ATOM 668 C CA . ARG A 1 91 ? 14.182 -9.130 -4.031 1.00 96.69 91 ARG A CA 1
ATOM 669 C C . ARG A 1 91 ? 12.930 -8.367 -3.611 1.00 96.69 91 ARG A C 1
ATOM 671 O O . ARG A 1 91 ? 12.991 -7.518 -2.719 1.00 96.69 91 ARG A O 1
ATOM 678 N N . TYR A 1 92 ? 11.790 -8.772 -4.158 1.00 98.12 92 TYR A N 1
ATOM 679 C CA . TYR A 1 92 ? 10.466 -8.384 -3.671 1.00 98.12 92 TYR A CA 1
ATOM 680 C C . TYR A 1 92 ? 10.190 -8.990 -2.291 1.00 98.12 92 TYR A C 1
ATOM 682 O O . TYR A 1 92 ? 10.479 -10.168 -2.043 1.00 98.12 92 TYR A O 1
ATOM 690 N N . ARG A 1 93 ? 9.661 -8.186 -1.366 1.00 97.38 93 ARG A N 1
ATOM 691 C CA . ARG A 1 93 ? 9.351 -8.615 0.006 1.00 97.38 93 ARG A CA 1
ATOM 692 C C . ARG A 1 93 ? 8.366 -7.679 0.696 1.00 97.38 93 ARG A C 1
ATOM 694 O O . ARG A 1 93 ? 8.209 -6.529 0.290 1.00 97.38 93 ARG A O 1
ATOM 701 N N . GLU A 1 94 ? 7.814 -8.128 1.825 1.00 97.19 94 GLU A N 1
ATOM 702 C CA . GLU A 1 94 ? 7.232 -7.205 2.801 1.00 97.19 94 GLU A CA 1
ATOM 703 C C . GLU A 1 94 ? 8.350 -6.316 3.364 1.00 97.19 94 GLU A C 1
ATOM 705 O O . GLU A 1 94 ? 9.213 -6.786 4.114 1.00 97.19 94 GLU A O 1
AT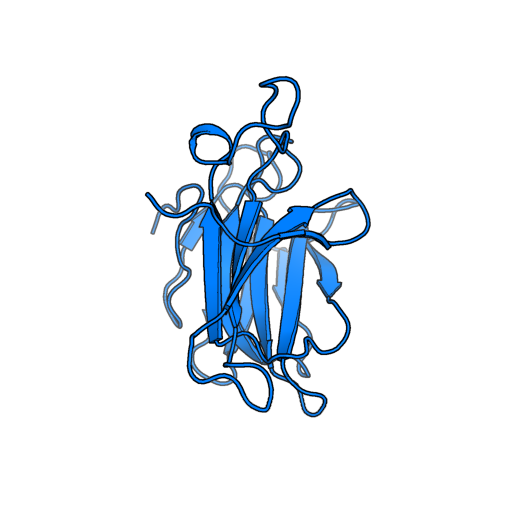OM 710 N N . ARG A 1 95 ? 8.367 -5.034 2.993 1.00 95.94 95 ARG A N 1
ATOM 711 C CA . ARG A 1 95 ? 9.297 -4.053 3.566 1.00 95.94 95 ARG A CA 1
ATOM 712 C C . ARG A 1 95 ? 8.857 -3.683 4.977 1.00 95.94 95 ARG A C 1
ATOM 714 O O . ARG A 1 95 ? 9.693 -3.634 5.876 1.00 95.94 95 ARG A O 1
ATOM 721 N N . LEU A 1 96 ? 7.552 -3.500 5.162 1.00 97.25 96 LEU A N 1
ATOM 722 C CA . LEU A 1 96 ? 6.903 -3.333 6.455 1.00 97.25 96 LEU A CA 1
ATOM 723 C C . LEU A 1 96 ? 5.488 -3.918 6.404 1.00 97.25 96 LEU A C 1
ATOM 725 O O . LEU A 1 96 ? 4.790 -3.769 5.408 1.00 97.25 96 LEU A O 1
ATOM 729 N N . VAL A 1 97 ? 5.046 -4.512 7.508 1.00 97.62 97 VAL A N 1
ATOM 730 C CA . VAL A 1 97 ? 3.621 -4.596 7.847 1.00 97.62 97 VAL A CA 1
ATOM 731 C C . VAL A 1 97 ? 3.478 -4.075 9.271 1.00 97.62 97 VAL A C 1
ATOM 733 O O . VAL A 1 97 ? 4.249 -4.484 10.142 1.00 97.62 97 VAL A O 1
ATOM 736 N N . THR A 1 98 ? 2.567 -3.132 9.499 1.00 97.62 98 THR A N 1
ATOM 737 C CA . THR A 1 98 ? 2.354 -2.539 10.826 1.00 97.62 98 THR A CA 1
ATOM 738 C C . THR A 1 98 ? 1.750 -3.551 11.801 1.00 97.62 98 THR A C 1
ATOM 740 O O . THR A 1 98 ? 1.195 -4.577 11.403 1.00 97.62 98 THR A O 1
ATOM 743 N N . SER A 1 99 ? 1.777 -3.227 13.094 1.00 96.62 99 SER A N 1
ATOM 744 C CA . SER A 1 99 ? 0.805 -3.793 14.039 1.00 96.62 99 SER A CA 1
ATOM 745 C C . SER A 1 99 ? -0.632 -3.475 13.599 1.00 96.62 99 SER A C 1
ATOM 747 O O . SER A 1 99 ? -0.836 -2.678 12.674 1.00 96.62 99 SER A O 1
ATOM 749 N N . GLU A 1 100 ? -1.617 -4.108 14.239 1.00 97.56 100 GLU A N 1
ATOM 750 C CA . GLU A 1 100 ? -3.030 -3.758 14.055 1.00 97.56 100 GLU A CA 1
ATOM 751 C C . GLU A 1 100 ? -3.228 -2.241 14.216 1.00 97.56 100 GLU A C 1
ATOM 753 O O . GLU A 1 100 ? -2.647 -1.613 15.107 1.00 97.56 100 GLU A O 1
ATOM 758 N N . LEU A 1 101 ? -4.015 -1.657 13.316 1.00 95.38 101 LEU A N 1
ATOM 759 C CA . LEU A 1 101 ? -4.397 -0.254 13.346 1.00 95.38 101 LEU A CA 1
ATOM 760 C C . LEU A 1 101 ? -5.772 -0.102 13.999 1.00 95.38 101 LEU A C 1
ATOM 762 O O . LEU A 1 101 ? -6.754 -0.672 13.524 1.00 95.38 101 LEU A O 1
ATOM 766 N N . ASP A 1 102 ? -5.820 0.723 15.043 1.00 92.62 102 ASP A N 1
ATOM 767 C CA . ASP A 1 102 ? -7.033 1.121 15.755 1.00 92.62 102 ASP A CA 1
ATOM 768 C C . ASP A 1 102 ? -7.107 2.663 15.817 1.00 92.62 102 ASP A C 1
ATOM 770 O O . ASP A 1 102 ? -6.150 3.292 16.288 1.00 92.62 102 ASP A O 1
ATOM 774 N N . PRO A 1 103 ? -8.190 3.306 15.334 1.00 92.38 103 PRO A N 1
ATOM 775 C CA . PRO A 1 103 ? -9.382 2.715 14.713 1.00 92.38 103 PRO A CA 1
ATOM 776 C C . PRO A 1 103 ? -9.105 1.974 13.398 1.00 92.38 103 PRO A C 1
ATOM 778 O O . PRO A 1 103 ? -8.184 2.324 12.653 1.00 92.38 103 PRO A O 1
ATOM 781 N N . ARG A 1 104 ? -9.932 0.965 13.094 1.00 94.81 104 ARG A N 1
ATOM 782 C CA . ARG A 1 104 ? -9.770 0.103 11.915 1.00 94.81 104 ARG A CA 1
ATOM 783 C C . ARG A 1 104 ? -9.818 0.930 10.619 1.00 94.81 104 ARG A C 1
ATOM 785 O O . ARG A 1 104 ? -10.793 1.650 10.396 1.00 94.81 104 ARG A O 1
ATOM 792 N N . PRO A 1 105 ? -8.827 0.820 9.717 1.00 96.25 105 PRO A N 1
ATOM 793 C CA . PRO A 1 105 ? -8.871 1.504 8.429 1.00 96.25 105 PRO A CA 1
ATOM 794 C C . PRO A 1 105 ? -9.896 0.860 7.488 1.00 96.25 105 PRO A C 1
ATOM 796 O O . PRO A 1 105 ? -9.923 -0.352 7.284 1.00 96.25 105 PRO A O 1
ATOM 799 N N . LEU A 1 106 ? -10.745 1.675 6.882 1.00 96.00 106 LEU A N 1
ATOM 800 C CA . LEU A 1 106 ? -11.774 1.270 5.931 1.00 96.00 106 LEU A CA 1
ATOM 801 C C . LEU A 1 106 ? -11.258 1.272 4.497 1.00 96.00 106 LEU A C 1
ATOM 803 O O . LEU A 1 106 ? -11.563 0.335 3.760 1.00 96.00 106 LEU A O 1
ATOM 807 N N . SER A 1 107 ? -10.477 2.289 4.136 1.00 96.75 107 SER A N 1
ATOM 808 C CA . SER A 1 107 ? -9.880 2.419 2.810 1.00 96.75 107 SER A CA 1
ATOM 809 C C . SER A 1 107 ? -8.535 3.134 2.849 1.00 96.75 107 SER A C 1
ATOM 811 O O . SER A 1 107 ? -8.188 3.786 3.843 1.00 96.75 107 SER A O 1
ATOM 813 N N . LEU A 1 108 ? -7.787 3.006 1.757 1.00 96.69 108 LEU A N 1
ATOM 814 C CA . LEU A 1 108 ? -6.517 3.690 1.540 1.00 96.69 108 LEU A CA 1
ATOM 815 C C . LEU A 1 108 ? -6.516 4.469 0.219 1.00 96.69 108 LEU A C 1
ATOM 817 O O . LEU A 1 108 ? -7.167 4.076 -0.743 1.00 96.69 108 LEU A O 1
ATOM 821 N N . GLU A 1 109 ? -5.749 5.551 0.167 1.00 96.19 109 GLU A N 1
ATOM 822 C CA . GLU A 1 109 ? -5.446 6.298 -1.053 1.00 96.19 109 GLU A CA 1
ATOM 823 C C . GLU A 1 109 ? -3.979 6.739 -1.036 1.00 96.19 109 GLU A C 1
ATOM 825 O O . GLU A 1 109 ? -3.394 6.975 0.025 1.00 96.19 109 GLU A O 1
ATOM 830 N N . ILE A 1 110 ? -3.386 6.856 -2.222 1.00 96.19 110 ILE A N 1
ATOM 831 C CA . ILE A 1 110 ? -2.057 7.434 -2.413 1.00 96.19 110 ILE A CA 1
ATOM 832 C C . ILE A 1 110 ? -2.218 8.894 -2.820 1.00 96.19 110 ILE A C 1
ATOM 834 O O . ILE A 1 110 ? -2.823 9.199 -3.848 1.00 96.19 110 ILE A O 1
ATOM 838 N N . VAL A 1 111 ? -1.669 9.788 -2.006 1.00 94.12 111 VAL A N 1
ATOM 839 C CA . VAL A 1 111 ? -1.715 11.234 -2.208 1.00 94.12 111 VAL A CA 1
ATOM 840 C C . VAL A 1 111 ? -0.340 11.699 -2.690 1.00 94.12 111 VAL A C 1
ATOM 842 O O . VAL A 1 111 ? 0.619 11.636 -1.916 1.00 94.12 111 VAL A O 1
ATOM 845 N N . PRO A 1 112 ? -0.218 12.177 -3.938 1.00 90.12 112 PRO A N 1
ATOM 846 C CA . PRO A 1 112 ? 1.062 12.625 -4.468 1.00 90.12 112 PRO A CA 1
ATOM 847 C C . PRO A 1 112 ? 1.572 13.891 -3.747 1.00 90.12 112 PRO A C 1
ATOM 849 O O . PRO A 1 112 ? 0.768 14.652 -3.191 1.00 90.12 112 PRO A O 1
ATOM 852 N N . PRO A 1 113 ? 2.896 14.158 -3.747 1.00 83.88 113 PRO A N 1
ATOM 853 C CA . PRO A 1 113 ? 3.496 15.267 -3.000 1.00 83.88 113 PRO A CA 1
ATOM 854 C C . PRO A 1 113 ? 2.955 16.653 -3.363 1.00 83.88 113 PRO A C 1
ATOM 856 O O . PRO A 1 113 ? 2.934 17.542 -2.517 1.00 83.88 113 PRO A O 1
ATOM 859 N N . ASP A 1 114 ? 2.504 16.853 -4.601 1.00 82.50 114 ASP A N 1
ATOM 860 C CA . ASP A 1 114 ? 1.926 18.114 -5.082 1.00 82.50 114 ASP A CA 1
ATOM 861 C C . ASP A 1 114 ? 0.536 18.408 -4.495 1.00 82.50 114 ASP A C 1
ATOM 863 O O . ASP A 1 114 ? 0.106 19.562 -4.473 1.00 82.50 114 ASP A O 1
ATOM 867 N N . ARG A 1 115 ? -0.149 17.379 -3.985 1.00 82.81 115 ARG A N 1
ATOM 868 C CA . ARG A 1 115 ? -1.423 17.476 -3.257 1.00 82.81 115 ARG A CA 1
ATOM 869 C C . ARG A 1 115 ? -1.255 17.375 -1.745 1.00 82.81 115 ARG A C 1
ATOM 871 O O . ARG A 1 115 ? -2.237 17.483 -1.011 1.00 82.81 115 ARG A O 1
ATOM 878 N N . ALA A 1 116 ? -0.034 17.153 -1.267 1.00 76.88 116 ALA A N 1
ATOM 879 C CA . ALA A 1 116 ? 0.238 17.105 0.155 1.00 76.88 116 ALA A CA 1
ATOM 880 C C . ALA A 1 116 ? 0.031 18.492 0.794 1.00 76.88 116 ALA A C 1
ATOM 882 O O . ALA A 1 116 ? 0.404 19.509 0.201 1.00 76.88 116 ALA A O 1
ATOM 883 N N . PRO A 1 117 ? -0.507 18.567 2.025 1.00 75.31 117 PRO A N 1
ATOM 884 C CA . PRO A 1 117 ? -0.547 19.821 2.761 1.00 75.31 117 PRO A CA 1
ATOM 885 C C . PRO A 1 117 ? 0.875 20.362 2.955 1.00 75.31 117 PRO A C 1
ATOM 887 O O . PRO A 1 117 ? 1.816 19.605 3.204 1.00 75.31 117 PRO A O 1
ATOM 890 N N . ALA A 1 118 ? 1.035 21.680 2.847 1.00 72.12 118 ALA A N 1
ATOM 891 C CA . ALA A 1 118 ? 2.320 22.319 3.091 1.00 72.12 118 ALA A CA 1
ATOM 892 C C . ALA A 1 118 ? 2.714 22.193 4.572 1.00 72.12 118 ALA A C 1
ATOM 894 O O . ALA A 1 118 ? 1.877 22.301 5.473 1.00 72.12 118 ALA A O 1
ATOM 895 N N . GLY A 1 119 ? 4.005 21.989 4.824 1.00 67.31 119 GLY A N 1
ATOM 896 C CA . GLY A 1 119 ? 4.592 22.091 6.150 1.00 67.31 119 GLY A CA 1
ATOM 897 C C . GLY A 1 119 ? 4.492 23.515 6.716 1.00 67.31 119 GLY A C 1
ATOM 898 O O . GLY A 1 119 ? 4.174 24.465 5.996 1.00 67.31 119 GLY A O 1
ATOM 899 N N . PRO A 1 120 ? 4.786 23.701 8.015 1.00 64.69 120 PRO A N 1
ATOM 900 C CA . PRO A 1 120 ? 4.716 25.009 8.674 1.00 64.69 120 PRO A CA 1
ATOM 901 C C . PRO A 1 120 ? 5.671 26.060 8.080 1.00 64.69 120 PRO A C 1
ATOM 903 O O . PRO A 1 120 ? 5.478 27.255 8.286 1.00 64.69 120 PRO A O 1
ATOM 906 N N . ASP A 1 121 ? 6.691 25.625 7.346 1.00 69.88 121 ASP A N 1
ATOM 907 C CA . ASP A 1 121 ? 7.666 26.436 6.613 1.00 69.88 121 ASP A CA 1
ATOM 908 C C . ASP A 1 121 ? 7.337 26.583 5.114 1.00 69.88 121 ASP A C 1
ATOM 910 O O . ASP A 1 121 ? 8.112 27.182 4.368 1.00 69.88 121 ASP A O 1
ATOM 914 N N . GLY A 1 122 ? 6.195 26.057 4.661 1.00 67.19 122 GLY A N 1
ATOM 915 C CA . GLY A 1 122 ? 5.798 26.044 3.254 1.00 67.19 122 GLY A CA 1
ATOM 916 C C . GLY A 1 122 ? 6.515 24.987 2.407 1.00 67.19 122 GLY A C 1
ATOM 917 O O . GLY A 1 122 ? 6.247 24.905 1.209 1.00 67.19 122 GLY A O 1
ATOM 918 N N . ALA A 1 123 ? 7.403 24.177 2.994 1.00 66.81 123 ALA A N 1
ATOM 919 C CA . ALA A 1 123 ? 8.005 23.040 2.310 1.00 66.81 123 ALA A CA 1
ATOM 920 C C . ALA A 1 123 ? 6.973 21.907 2.143 1.00 66.81 123 ALA A C 1
ATOM 922 O O . ALA A 1 123 ? 6.054 21.789 2.959 1.00 66.81 123 ALA A O 1
ATOM 923 N N . PRO A 1 124 ? 7.089 21.054 1.111 1.00 66.00 124 PRO A N 1
ATOM 924 C CA . PRO A 1 124 ? 6.229 19.882 0.990 1.00 66.00 124 PRO A CA 1
ATOM 925 C C . PRO A 1 124 ? 6.370 18.984 2.228 1.00 66.00 124 PRO A C 1
ATOM 927 O O . PRO A 1 124 ? 7.472 18.763 2.733 1.00 66.00 124 PRO A O 1
ATOM 930 N N . ALA A 1 125 ? 5.252 18.454 2.732 1.00 67.75 125 ALA A N 1
ATOM 931 C CA . ALA A 1 125 ? 5.244 17.618 3.939 1.00 67.75 125 ALA A CA 1
ATOM 932 C C . ALA A 1 125 ? 6.027 16.295 3.788 1.00 67.75 125 ALA A C 1
ATOM 934 O O . ALA A 1 125 ? 6.351 15.628 4.784 1.00 67.75 125 ALA A O 1
ATOM 935 N N . SER A 1 126 ? 6.331 15.902 2.551 1.00 72.56 126 SER A N 1
ATOM 936 C CA . SER A 1 126 ? 7.037 14.675 2.212 1.00 72.56 126 SER A CA 1
ATOM 937 C C . SER A 1 126 ? 7.814 14.824 0.913 1.00 72.56 126 SER A C 1
ATOM 939 O O . SER A 1 126 ? 7.428 15.596 0.039 1.00 72.56 126 SER A O 1
ATOM 941 N N . ASN A 1 127 ? 8.887 14.044 0.795 1.00 79.69 127 ASN A N 1
ATOM 942 C CA . ASN A 1 127 ? 9.591 13.882 -0.469 1.00 79.69 127 ASN A CA 1
ATOM 943 C C . ASN A 1 127 ? 8.902 12.844 -1.364 1.00 79.69 127 ASN A C 1
ATOM 945 O O . ASN A 1 127 ? 8.990 12.989 -2.570 1.00 79.69 127 ASN A O 1
ATOM 949 N N . GLY A 1 128 ? 8.204 11.849 -0.801 1.00 90.69 128 GLY A N 1
ATOM 950 C CA . GLY A 1 128 ? 7.476 10.812 -1.548 1.00 90.69 128 GLY A CA 1
ATOM 951 C C . GLY A 1 128 ? 5.964 10.864 -1.347 1.00 90.69 128 GLY A C 1
ATOM 952 O O . GLY A 1 128 ? 5.461 11.669 -0.550 1.00 90.69 128 GLY A O 1
ATOM 953 N N . ASP A 1 129 ? 5.262 9.980 -2.048 1.00 93.88 129 ASP A N 1
ATOM 954 C CA . ASP A 1 129 ? 3.817 9.808 -1.955 1.00 93.88 129 ASP A CA 1
ATOM 955 C C . ASP A 1 129 ? 3.374 9.564 -0.502 1.00 93.88 129 ASP A C 1
ATOM 957 O O . ASP A 1 129 ? 3.995 8.827 0.274 1.00 93.88 129 ASP A O 1
ATOM 961 N N . LEU A 1 130 ? 2.268 10.197 -0.127 1.00 94.75 130 LEU A N 1
ATOM 962 C CA . LEU A 1 130 ? 1.622 10.033 1.167 1.00 94.75 130 LEU A CA 1
ATOM 963 C C . LEU A 1 130 ? 0.525 8.974 1.087 1.00 94.75 130 LEU A C 1
ATOM 965 O O . LEU A 1 130 ? -0.072 8.744 0.042 1.00 94.75 130 LEU A O 1
ATOM 969 N N . VAL A 1 131 ? 0.220 8.357 2.223 1.00 96.25 131 VAL A N 1
ATOM 970 C CA . VAL A 1 131 ? -0.873 7.390 2.348 1.00 96.25 131 VAL A CA 1
ATOM 971 C C . VAL A 1 131 ? -1.990 8.035 3.151 1.00 96.25 131 VAL A C 1
ATOM 973 O O . VAL A 1 131 ? -1.821 8.305 4.339 1.00 96.25 131 VAL A O 1
ATOM 976 N N . LEU A 1 132 ? -3.131 8.282 2.522 1.00 95.75 132 LEU A N 1
ATOM 977 C CA . LEU A 1 132 ? -4.342 8.684 3.220 1.00 95.75 132 LEU A CA 1
ATOM 978 C C . LEU A 1 132 ? -5.086 7.430 3.665 1.00 95.75 132 LEU A C 1
ATOM 980 O O . LEU A 1 132 ? -5.504 6.618 2.844 1.00 95.75 132 LEU A O 1
ATOM 984 N N . LEU A 1 133 ? -5.266 7.280 4.971 1.00 96.75 133 LEU A N 1
ATOM 985 C CA . LEU A 1 133 ? -6.123 6.250 5.535 1.00 96.75 133 LEU A CA 1
ATOM 986 C C . LEU A 1 133 ? -7.439 6.872 5.954 1.00 96.75 133 LEU A C 1
ATOM 988 O O . LEU A 1 133 ? -7.461 7.847 6.708 1.00 96.75 133 LEU A O 1
ATOM 992 N N . ILE A 1 134 ? -8.528 6.258 5.518 1.00 95.25 134 ILE A N 1
ATOM 993 C CA . ILE A 1 134 ? -9.859 6.552 6.021 1.00 95.25 134 ILE A CA 1
ATOM 994 C C . ILE A 1 134 ? -10.190 5.503 7.075 1.00 95.25 134 ILE A C 1
ATOM 996 O O . ILE A 1 134 ? -10.113 4.309 6.805 1.00 95.25 134 ILE A O 1
ATOM 1000 N N . LEU A 1 135 ? -10.533 5.937 8.281 1.00 94.38 135 LEU A N 1
ATOM 1001 C CA . LEU A 1 135 ? -10.697 5.101 9.465 1.00 94.38 135 LEU A CA 1
ATOM 1002 C C . LEU A 1 135 ? -12.163 5.016 9.890 1.00 94.38 135 LEU A C 1
ATOM 1004 O O . LEU A 1 135 ? -12.957 5.931 9.647 1.00 94.38 135 LEU A O 1
ATOM 1008 N N . GLU A 1 136 ? -12.511 3.932 10.579 1.00 92.38 136 GLU A N 1
ATOM 1009 C CA . GLU A 1 136 ? -13.757 3.849 11.334 1.00 92.38 136 GLU A CA 1
ATOM 1010 C C . GLU A 1 136 ? -13.866 4.999 12.354 1.00 92.38 136 GLU A C 1
ATOM 1012 O O . GLU A 1 136 ? -12.851 5.490 12.867 1.00 92.38 136 GLU A O 1
ATOM 1017 N N . PRO A 1 137 ? -15.091 5.449 12.683 1.00 88.62 137 PRO A N 1
ATOM 1018 C CA . PRO A 1 137 ? -15.284 6.403 13.763 1.00 88.62 137 PRO A CA 1
ATOM 1019 C C . PRO A 1 137 ? -14.736 5.846 15.082 1.00 88.62 137 PRO A C 1
ATOM 1021 O O . PRO A 1 137 ? -15.084 4.742 15.500 1.00 88.62 137 PRO A O 1
ATOM 1024 N N . ALA A 1 138 ? -13.903 6.630 15.769 1.00 81.38 138 ALA A N 1
ATOM 1025 C CA . ALA A 1 138 ? -13.439 6.261 17.104 1.00 81.38 138 ALA A CA 1
ATOM 1026 C C . ALA A 1 138 ? -14.624 6.146 18.092 1.00 81.38 138 ALA A C 1
ATOM 1028 O O . ALA A 1 138 ? -15.624 6.855 17.925 1.00 81.38 138 ALA A O 1
ATOM 1029 N N . PRO A 1 139 ? -14.517 5.329 19.159 1.00 79.12 139 PRO A N 1
ATOM 1030 C CA . PRO A 1 139 ? -15.587 5.163 20.140 1.00 79.12 139 PRO A CA 1
ATOM 1031 C C . PRO A 1 139 ? -16.138 6.502 20.653 1.00 79.12 139 PRO A C 1
ATOM 1033 O O . PRO A 1 139 ? -15.400 7.349 21.155 1.00 79.12 139 PRO A O 1
ATOM 1036 N N . GLY A 1 140 ? -17.453 6.697 20.521 1.00 78.94 140 GLY A N 1
ATOM 1037 C CA . GLY A 1 140 ? -18.135 7.929 20.936 1.00 78.94 140 GLY A CA 1
ATOM 1038 C C . GLY A 1 140 ? -18.113 9.073 19.915 1.00 78.94 140 GLY A C 1
ATOM 1039 O O . GLY A 1 140 ? -18.599 10.159 20.225 1.00 78.94 140 GLY A O 1
ATOM 1040 N N . ARG A 1 141 ? -17.590 8.849 18.704 1.00 77.88 141 ARG A N 1
ATOM 1041 C CA . ARG A 1 141 ? -17.691 9.771 17.565 1.00 77.88 141 ARG A CA 1
ATOM 1042 C C . ARG A 1 141 ? -18.544 9.156 16.459 1.00 77.88 141 ARG A C 1
ATOM 1044 O O . ARG A 1 141 ? -18.550 7.945 16.276 1.00 77.88 141 ARG A O 1
ATOM 1051 N N . THR A 1 142 ? -19.265 10.001 15.731 1.00 76.44 142 THR A N 1
ATOM 1052 C CA . THR A 1 142 ? -20.062 9.601 14.558 1.00 76.44 142 THR A CA 1
ATOM 1053 C C . THR A 1 142 ? -19.329 9.828 13.248 1.00 76.44 142 THR A C 1
ATOM 1055 O O . THR A 1 142 ? -19.651 9.191 12.249 1.00 76.44 142 THR A O 1
ATOM 1058 N N . ASP A 1 143 ? -18.350 10.728 13.259 1.00 80.75 143 ASP A N 1
ATOM 1059 C CA . ASP A 1 143 ? -17.720 11.200 12.040 1.00 80.75 143 ASP A CA 1
ATOM 1060 C C . ASP A 1 143 ? -16.539 10.308 11.672 1.00 80.75 143 ASP A C 1
ATOM 1062 O O . ASP A 1 143 ? -15.736 9.901 12.524 1.00 80.75 143 ASP A O 1
ATOM 1066 N N . GLN A 1 144 ? -16.455 10.012 10.379 1.00 80.06 144 GL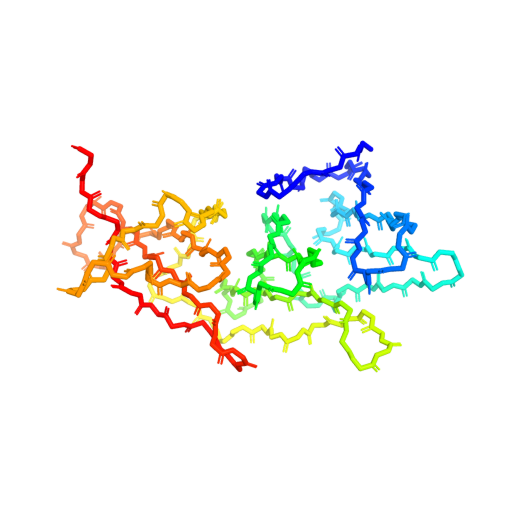N A N 1
ATOM 1067 C CA . GLN A 1 144 ? -15.345 9.294 9.780 1.00 80.06 144 GLN A CA 1
ATOM 1068 C C . GLN A 1 144 ? -14.055 10.090 9.983 1.00 80.06 144 GLN A C 1
ATOM 1070 O O . GLN A 1 144 ? -14.037 11.316 9.862 1.00 80.06 144 GLN A O 1
ATOM 1075 N N . GLN A 1 145 ? -12.976 9.393 10.323 1.00 88.75 145 GLN A N 1
ATOM 1076 C CA . GLN A 1 145 ? -11.680 10.020 10.553 1.00 88.75 145 GLN A CA 1
ATOM 1077 C C . GLN A 1 145 ? -10.757 9.710 9.390 1.00 88.75 145 GLN A C 1
ATOM 1079 O O . GLN A 1 145 ? -10.834 8.642 8.792 1.00 88.75 145 GLN A O 1
ATOM 1084 N N . SER A 1 146 ? -9.860 10.637 9.089 1.00 91.75 146 SER A N 1
ATOM 1085 C CA . SER A 1 146 ? -8.794 10.413 8.125 1.00 91.75 146 SER A CA 1
ATOM 1086 C C . SER A 1 146 ? -7.454 10.715 8.767 1.00 91.75 146 SER A C 1
ATOM 1088 O O . SER A 1 146 ? -7.352 11.672 9.540 1.00 91.75 146 SER A O 1
ATOM 1090 N N . ILE A 1 147 ? -6.426 9.957 8.411 1.00 92.25 147 ILE A N 1
ATOM 1091 C CA . ILE A 1 147 ? -5.048 10.253 8.784 1.00 92.25 147 ILE A CA 1
ATOM 1092 C C . ILE A 1 147 ? -4.158 10.173 7.554 1.00 92.25 147 ILE A C 1
ATOM 1094 O O . ILE A 1 147 ? -4.192 9.201 6.804 1.00 92.25 147 ILE A O 1
ATOM 1098 N N . LEU A 1 148 ? -3.361 11.215 7.356 1.00 93.06 148 LEU A N 1
ATOM 1099 C CA . LEU A 1 148 ? -2.329 11.243 6.340 1.00 93.06 148 LEU A CA 1
ATOM 1100 C C . LEU A 1 148 ? -1.039 10.694 6.941 1.00 93.06 148 LEU A C 1
ATOM 1102 O O . LEU A 1 148 ? -0.599 11.136 8.002 1.00 93.06 148 LEU A O 1
ATOM 1106 N N . CYS A 1 149 ? -0.436 9.727 6.273 1.00 93.94 149 CYS A N 1
ATOM 1107 C CA . CYS A 1 149 ? 0.732 9.002 6.739 1.00 93.94 149 CYS A CA 1
ATOM 1108 C C . CYS A 1 149 ? 1.888 9.188 5.761 1.00 93.94 149 CYS A C 1
ATOM 1110 O O . CYS A 1 149 ? 1.709 9.107 4.549 1.00 93.94 149 CYS A O 1
ATOM 1112 N N . ARG A 1 150 ? 3.094 9.376 6.296 1.00 93.75 150 ARG A N 1
ATOM 1113 C CA . ARG A 1 150 ? 4.335 9.450 5.522 1.00 93.75 150 ARG A CA 1
ATOM 1114 C C . ARG A 1 150 ? 5.243 8.276 5.846 1.00 93.75 150 ARG A C 1
ATOM 1116 O O . ARG A 1 150 ? 5.480 8.003 7.025 1.00 93.75 150 ARG A O 1
ATOM 1123 N N . TRP A 1 151 ? 5.813 7.641 4.830 1.00 94.75 151 TRP A N 1
ATOM 1124 C CA . TRP A 1 151 ? 6.906 6.694 5.023 1.00 94.75 151 TRP A CA 1
ATOM 1125 C C . TRP A 1 151 ? 8.191 7.409 5.474 1.00 94.75 151 TRP A C 1
ATOM 1127 O O . TRP A 1 151 ? 8.580 8.435 4.924 1.00 94.75 151 TRP A O 1
ATOM 1137 N N . ASN A 1 152 ? 8.864 6.894 6.504 1.00 91.12 152 ASN A N 1
ATOM 1138 C CA . ASN A 1 152 ? 10.072 7.512 7.073 1.00 91.12 152 ASN A CA 1
ATOM 1139 C C . ASN A 1 152 ? 11.331 6.627 6.976 1.00 91.12 152 ASN A C 1
ATOM 1141 O O . ASN A 1 152 ? 12.324 6.886 7.655 1.00 91.12 152 ASN A O 1
ATOM 1145 N N . GLY A 1 153 ? 11.283 5.567 6.163 1.00 90.69 153 GLY A N 1
ATOM 1146 C CA . GLY A 1 153 ? 12.373 4.601 5.985 1.00 90.69 153 GLY A CA 1
ATOM 1147 C C . GLY A 1 153 ? 12.260 3.336 6.841 1.00 90.69 153 GLY A C 1
ATOM 1148 O O . GLY A 1 153 ? 12.855 2.318 6.486 1.00 90.69 153 GLY A O 1
ATOM 1149 N N . PHE A 1 154 ? 11.483 3.364 7.927 1.00 90.81 154 PHE A N 1
ATOM 1150 C CA . PHE A 1 154 ? 11.287 2.217 8.830 1.00 90.81 154 PHE A CA 1
ATOM 1151 C C . PHE A 1 154 ? 9.841 2.048 9.324 1.00 90.81 154 PHE A C 1
ATOM 1153 O O . PHE A 1 154 ? 9.524 1.054 9.976 1.00 90.81 154 PHE A O 1
ATOM 1160 N N . GLY A 1 155 ? 8.967 3.010 9.038 1.00 94.25 155 GLY A N 1
ATOM 1161 C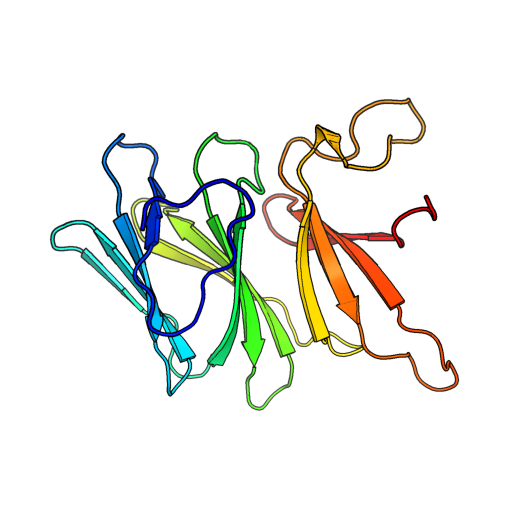 CA . GLY A 1 155 ? 7.612 3.100 9.557 1.00 94.25 155 GLY A CA 1
ATOM 1162 C C . GLY A 1 155 ? 6.775 4.127 8.801 1.00 94.25 155 GLY A C 1
ATOM 1163 O O . GLY A 1 155 ? 7.295 4.955 8.052 1.00 94.25 155 GLY A O 1
ATOM 1164 N N . PHE A 1 156 ? 5.469 4.106 9.056 1.00 94.75 156 PHE A N 1
ATOM 1165 C CA . PHE A 1 156 ? 4.577 5.200 8.688 1.00 94.75 156 PHE A CA 1
ATOM 1166 C C . PHE A 1 156 ? 4.411 6.148 9.877 1.00 94.75 156 PHE A C 1
ATOM 1168 O O . PHE A 1 156 ? 4.139 5.720 10.998 1.00 94.75 156 PHE A O 1
ATOM 1175 N N . THR A 1 157 ? 4.600 7.443 9.645 1.00 92.38 157 THR A N 1
ATOM 1176 C CA . THR A 1 157 ? 4.345 8.504 10.623 1.00 92.38 157 THR A CA 1
ATOM 1177 C C . THR A 1 157 ? 3.068 9.237 10.243 1.00 92.38 157 THR A C 1
ATOM 1179 O O . THR A 1 157 ? 2.976 9.770 9.140 1.00 92.38 157 THR A O 1
ATOM 1182 N N . GLY A 1 158 ? 2.103 9.280 11.161 1.00 90.75 158 GLY A N 1
ATOM 1183 C CA . GLY A 1 158 ? 0.896 10.083 11.001 1.00 90.75 158 GLY A CA 1
ATOM 1184 C C . GLY A 1 158 ? 1.206 11.579 11.077 1.00 90.75 158 GLY A C 1
ATOM 1185 O O . GLY A 1 158 ? 1.877 12.030 12.003 1.00 90.75 158 GLY A O 1
ATOM 1186 N N . LEU A 1 159 ? 0.709 12.337 10.107 1.00 87.56 159 LEU A N 1
ATOM 1187 C CA . LEU A 1 159 ? 0.840 13.791 10.002 1.00 87.56 159 LEU A CA 1
ATOM 1188 C C . LEU A 1 159 ? -0.403 14.529 10.529 1.00 87.56 159 LEU A C 1
ATOM 1190 O O . LEU A 1 159 ? -0.369 15.745 10.695 1.00 87.56 159 LEU A O 1
ATOM 1194 N N . GLY A 1 160 ? -1.482 13.795 10.818 1.00 81.69 160 GLY A N 1
ATOM 1195 C CA . GLY A 1 160 ? -2.787 14.340 11.197 1.00 81.69 160 GLY A CA 1
ATOM 1196 C C . GLY A 1 160 ? -3.829 14.186 10.082 1.00 81.69 160 GLY A C 1
ATOM 1197 O O . GLY A 1 160 ? -3.562 13.512 9.085 1.00 81.69 160 GLY A O 1
ATOM 1198 N N . PRO A 1 161 ? -5.037 14.747 10.258 1.00 78.00 161 PRO A N 1
ATOM 1199 C CA . PRO A 1 161 ? -6.070 14.730 9.227 1.00 78.00 161 PRO A CA 1
ATOM 1200 C C . PRO A 1 161 ? -5.698 15.632 8.046 1.00 78.00 161 PRO A C 1
ATOM 1202 O O . PRO A 1 161 ? -4.937 16.590 8.206 1.00 78.00 161 PRO A O 1
ATOM 1205 N N . LEU A 1 162 ? -6.271 15.356 6.872 1.00 70.12 162 LEU A N 1
ATOM 1206 C CA . LEU A 1 162 ? -6.220 16.311 5.767 1.00 70.12 162 LEU A CA 1
ATOM 1207 C C . LEU A 1 162 ? -6.972 17.595 6.161 1.00 70.12 162 LEU A C 1
ATOM 1209 O O . LEU A 1 162 ? -8.030 17.506 6.794 1.00 70.12 162 LEU A O 1
ATOM 1213 N N . PRO A 1 163 ? -6.453 18.787 5.815 1.00 61.81 163 PRO A N 1
ATOM 1214 C CA . PRO A 1 163 ? -7.230 20.013 5.927 1.00 61.81 163 PRO A CA 1
ATOM 1215 C C . PRO A 1 163 ? -8.506 19.901 5.075 1.00 61.81 163 PRO A C 1
ATOM 1217 O O . PRO A 1 163 ? -8.458 19.272 4.017 1.00 61.81 163 PRO A O 1
ATOM 1220 N N . PRO A 1 164 ? -9.633 20.496 5.499 1.00 58.81 164 PRO A N 1
ATOM 1221 C CA . PRO A 1 164 ? -10.789 20.635 4.620 1.00 58.81 164 PRO A CA 1
ATOM 1222 C C . PRO A 1 164 ? -10.417 21.485 3.392 1.00 58.81 164 PRO A C 1
ATOM 1224 O O . PRO A 1 164 ? -9.674 22.460 3.536 1.00 58.81 164 PRO A O 1
ATOM 1227 N N . GLU A 1 165 ? -10.921 21.089 2.217 1.00 54.91 165 GLU A N 1
ATOM 1228 C CA . GLU A 1 165 ? -10.819 21.857 0.961 1.00 54.91 165 GLU A CA 1
ATOM 1229 C C . GLU A 1 165 ? -11.493 23.236 1.046 1.00 54.91 165 GLU A C 1
ATOM 1231 O O . GLU A 1 165 ? -12.534 23.364 1.738 1.00 54.91 165 GLU A O 1
#